Protein AF-A0A267MBZ6-F1 (afdb_monomer_lite)

pLDDT: mean 87.34, std 15.83, range [43.34, 97.94]

Structure (mmCIF, N/CA/C/O backbone):
data_AF-A0A267MBZ6-F1
#
_entry.id   AF-A0A267MBZ6-F1
#
loop_
_atom_site.group_PDB
_atom_site.id
_atom_site.type_symbol
_atom_site.label_atom_id
_atom_site.label_alt_id
_atom_site.label_comp_id
_atom_site.label_asym_id
_atom_site.label_entity_id
_atom_site.label_seq_id
_atom_site.pdbx_PDB_ins_code
_atom_site.Cartn_x
_atom_site.Cartn_y
_atom_site.Cartn_z
_atom_site.occupancy
_atom_site.B_iso_or_equiv
_atom_site.auth_seq_id
_atom_site.auth_comp_id
_atom_site.auth_asym_id
_atom_site.auth_atom_id
_atom_site.pdbx_PDB_model_num
ATOM 1 N N . MET A 1 1 ? -10.772 0.981 15.890 1.00 74.50 1 MET A N 1
ATOM 2 C CA . MET A 1 1 ? -10.757 -0.143 14.924 1.00 74.50 1 MET A CA 1
ATOM 3 C C . MET A 1 1 ? -10.612 -1.452 15.691 1.00 74.50 1 MET A C 1
ATOM 5 O O . MET A 1 1 ? -9.830 -1.473 16.630 1.00 74.50 1 MET A O 1
ATOM 9 N N . ASN A 1 2 ? -11.365 -2.505 15.350 1.00 92.31 2 ASN A N 1
ATOM 10 C CA . ASN A 1 2 ? -11.167 -3.841 15.933 1.00 92.31 2 ASN A CA 1
ATOM 11 C C . ASN A 1 2 ? -10.200 -4.675 15.067 1.00 92.31 2 ASN A C 1
ATOM 13 O O . ASN A 1 2 ? -9.922 -4.306 13.924 1.00 92.31 2 ASN A O 1
ATOM 17 N N . LEU A 1 3 ? -9.692 -5.784 15.613 1.00 93.06 3 LEU A N 1
ATOM 18 C CA . LEU A 1 3 ? -8.705 -6.633 14.934 1.00 93.06 3 LEU A CA 1
ATOM 19 C C . LEU A 1 3 ? -9.219 -7.176 13.591 1.00 93.06 3 LEU A C 1
ATOM 21 O O . LEU A 1 3 ? -8.490 -7.138 12.608 1.00 93.06 3 LEU A O 1
ATOM 25 N N . ALA A 1 4 ? -10.478 -7.613 13.534 1.00 95.75 4 ALA A N 1
ATOM 26 C CA . ALA A 1 4 ? -11.071 -8.157 12.314 1.00 95.75 4 ALA A CA 1
ATOM 27 C C . ALA A 1 4 ? -11.146 -7.110 11.189 1.00 95.75 4 ALA A C 1
ATOM 29 O O . ALA A 1 4 ? -10.793 -7.381 10.048 1.00 95.75 4 ALA A O 1
ATOM 30 N N . ASN A 1 5 ? -11.541 -5.878 11.512 1.00 95.88 5 ASN A N 1
ATOM 31 C CA . ASN A 1 5 ? -11.587 -4.782 10.550 1.00 95.88 5 ASN A CA 1
ATOM 32 C C . ASN A 1 5 ? -10.182 -4.394 10.072 1.00 95.88 5 ASN A C 1
ATOM 34 O O . ASN A 1 5 ? -9.993 -4.074 8.904 1.00 95.88 5 ASN A O 1
ATOM 38 N N . PHE A 1 6 ? -9.189 -4.446 10.963 1.00 93.31 6 PHE A N 1
ATOM 39 C CA . PHE A 1 6 ? -7.796 -4.226 10.587 1.00 93.31 6 PHE A CA 1
ATOM 40 C C . PHE A 1 6 ? -7.296 -5.295 9.609 1.00 93.31 6 PHE A C 1
ATOM 42 O O . PHE A 1 6 ? -6.741 -4.950 8.571 1.00 93.31 6 PHE A O 1
ATOM 49 N N . GLN A 1 7 ? -7.545 -6.575 9.903 1.00 94.38 7 GLN A N 1
ATOM 50 C CA . GLN A 1 7 ? -7.194 -7.694 9.023 1.00 94.38 7 GLN A CA 1
ATOM 51 C C . GLN A 1 7 ? -7.859 -7.559 7.651 1.00 94.38 7 GLN A C 1
ATOM 53 O O . GLN A 1 7 ? -7.167 -7.590 6.640 1.00 94.38 7 GLN A O 1
ATOM 58 N N . ASN A 1 8 ? -9.161 -7.264 7.616 1.00 97.00 8 ASN A N 1
ATOM 59 C CA . ASN A 1 8 ? -9.880 -7.035 6.362 1.00 97.00 8 ASN A CA 1
ATOM 60 C C . ASN A 1 8 ? -9.253 -5.903 5.532 1.00 97.00 8 ASN A C 1
ATOM 62 O O . ASN A 1 8 ? -9.099 -6.033 4.320 1.00 97.00 8 ASN A O 1
ATOM 66 N N . LYS A 1 9 ? -8.864 -4.789 6.165 1.00 96.50 9 LYS A N 1
ATOM 67 C CA . LYS A 1 9 ? -8.190 -3.678 5.474 1.00 96.50 9 LYS A CA 1
ATOM 68 C C . LYS A 1 9 ? -6.816 -4.094 4.929 1.00 96.50 9 LYS A C 1
ATOM 70 O O . LYS A 1 9 ? -6.472 -3.707 3.815 1.00 96.50 9 LYS A O 1
ATOM 75 N N . LEU A 1 10 ? -6.052 -4.911 5.6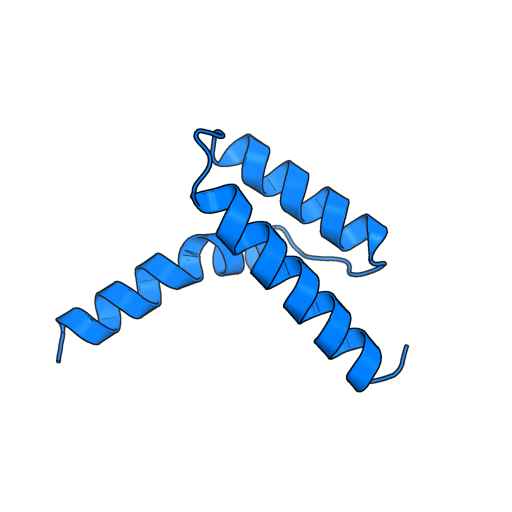59 1.00 94.06 10 LEU A N 1
ATOM 76 C CA . LEU A 1 10 ? -4.788 -5.461 5.156 1.00 94.06 10 LEU A CA 1
ATOM 77 C C . LEU A 1 10 ? -5.000 -6.387 3.952 1.00 94.06 10 LEU A C 1
ATOM 79 O O . LEU A 1 10 ? -4.272 -6.263 2.967 1.00 94.06 10 LEU A O 1
ATOM 83 N N . ASP A 1 11 ? -6.015 -7.250 3.988 1.00 94.75 11 ASP A N 1
ATOM 84 C CA . ASP A 1 11 ? -6.345 -8.151 2.878 1.00 94.75 11 ASP A CA 1
ATOM 85 C C . ASP A 1 11 ? -6.735 -7.370 1.616 1.00 94.75 11 ASP A C 1
ATOM 87 O O . ASP A 1 11 ? -6.325 -7.715 0.504 1.00 94.75 11 ASP A O 1
ATOM 91 N N . LEU A 1 12 ? -7.466 -6.262 1.775 1.00 97.31 12 LEU A N 1
ATOM 92 C CA . LEU A 1 12 ? -7.780 -5.349 0.674 1.00 97.31 12 LEU A CA 1
ATOM 93 C C . LEU A 1 12 ? -6.511 -4.748 0.055 1.00 97.31 12 LEU A C 1
ATOM 95 O O . LEU A 1 12 ? -6.370 -4.763 -1.170 1.00 97.31 12 LEU A O 1
ATOM 99 N N . ILE A 1 13 ? -5.568 -4.270 0.875 1.00 96.25 13 ILE A N 1
ATOM 100 C CA . ILE A 1 13 ? -4.285 -3.717 0.405 1.00 96.25 13 ILE A CA 1
ATOM 101 C C . ILE A 1 13 ? -3.467 -4.785 -0.328 1.00 96.25 13 ILE A C 1
ATOM 103 O O . ILE A 1 13 ? -2.900 -4.508 -1.389 1.00 96.25 13 ILE A O 1
ATOM 107 N N . GLN A 1 14 ? -3.414 -6.012 0.193 1.00 93.81 14 GLN A N 1
ATOM 108 C CA . GLN A 1 14 ? -2.700 -7.119 -0.448 1.00 93.81 14 GLN A CA 1
ATOM 109 C C . GLN A 1 14 ? -3.329 -7.491 -1.793 1.00 93.81 14 GLN A C 1
ATOM 111 O O . GLN A 1 14 ? -2.624 -7.595 -2.799 1.00 93.81 14 GLN A O 1
ATOM 116 N N . ASN A 1 15 ? -4.657 -7.619 -1.847 1.00 95.31 15 ASN A N 1
ATOM 117 C CA . ASN A 1 15 ? -5.381 -7.913 -3.080 1.00 95.31 15 ASN A CA 1
ATOM 118 C C . ASN A 1 15 ? -5.167 -6.811 -4.129 1.00 95.31 15 ASN A C 1
ATOM 120 O O . ASN A 1 15 ? -4.837 -7.107 -5.279 1.00 95.31 15 ASN A O 1
ATOM 124 N N . TYR A 1 16 ? -5.282 -5.543 -3.726 1.00 96.25 16 TYR A N 1
ATOM 125 C CA . TYR A 1 16 ? -5.004 -4.392 -4.585 1.00 96.25 16 TYR A CA 1
ATOM 126 C C . TYR A 1 16 ? -3.576 -4.434 -5.142 1.00 96.25 16 TYR A C 1
ATOM 128 O O . TYR A 1 16 ? -3.379 -4.360 -6.355 1.00 96.25 16 TYR A O 1
ATOM 136 N N . THR A 1 17 ? -2.590 -4.653 -4.270 1.00 95.06 17 THR A N 1
ATOM 137 C CA . THR A 1 17 ? -1.177 -4.765 -4.652 1.00 95.06 17 THR A CA 1
ATOM 138 C C . THR A 1 17 ? -0.956 -5.911 -5.644 1.00 95.06 17 THR A C 1
ATOM 140 O O . THR A 1 17 ? -0.266 -5.730 -6.645 1.00 95.06 17 THR A O 1
ATOM 143 N N . SER A 1 18 ? -1.570 -7.078 -5.422 1.00 92.88 18 SER A N 1
ATOM 144 C CA . SER A 1 18 ? -1.425 -8.243 -6.309 1.00 92.88 18 SER A CA 1
ATOM 145 C C . SER A 1 18 ? -1.923 -7.975 -7.733 1.00 92.88 18 SER A C 1
ATOM 147 O O . SER A 1 18 ? -1.336 -8.467 -8.697 1.00 92.88 18 SER A O 1
ATOM 149 N N . LYS A 1 19 ? -2.984 -7.171 -7.872 1.00 94.12 19 LYS A N 1
ATOM 150 C CA . LYS A 1 19 ? -3.514 -6.733 -9.166 1.00 94.12 19 LYS A CA 1
ATOM 151 C C . LYS A 1 19 ? -2.589 -5.695 -9.786 1.00 94.12 19 LYS A C 1
ATOM 153 O O . LYS A 1 19 ? -2.180 -5.859 -10.926 1.00 94.12 19 LYS A O 1
ATOM 158 N N . LEU A 1 20 ? -2.178 -4.698 -9.005 1.00 94.81 20 LEU A N 1
ATOM 159 C CA . LEU A 1 20 ? -1.308 -3.617 -9.458 1.00 94.81 20 LEU A CA 1
ATOM 160 C C . LEU A 1 20 ? 0.049 -4.111 -9.984 1.00 94.81 20 LEU A C 1
ATOM 162 O O . LEU A 1 20 ? 0.542 -3.582 -10.974 1.00 94.81 20 LEU A O 1
ATOM 166 N N . LYS A 1 21 ? 0.629 -5.155 -9.378 1.00 91.44 21 LYS A N 1
ATOM 167 C CA . LYS A 1 21 ? 1.877 -5.782 -9.852 1.00 91.44 21 LYS A CA 1
ATOM 168 C C . LYS A 1 21 ? 1.770 -6.402 -11.249 1.00 91.44 21 LYS A C 1
ATOM 170 O O . LYS A 1 21 ? 2.796 -6.586 -11.897 1.00 91.44 21 LYS A O 1
ATOM 175 N N . ARG A 1 22 ? 0.564 -6.774 -11.689 1.00 92.06 22 ARG A N 1
ATOM 176 C CA . ARG A 1 22 ? 0.320 -7.361 -13.019 1.00 92.06 22 ARG A CA 1
ATOM 177 C C . ARG A 1 22 ? 0.172 -6.295 -14.100 1.00 92.06 22 ARG A C 1
ATOM 179 O O . ARG A 1 22 ? 0.253 -6.619 -15.280 1.00 92.06 22 ARG A O 1
ATOM 186 N N . GLU A 1 23 ? -0.029 -5.047 -13.696 1.00 93.62 23 GLU A N 1
ATOM 187 C CA . GLU A 1 23 ? -0.130 -3.912 -14.599 1.00 93.62 23 GLU A CA 1
ATOM 188 C C . GLU A 1 23 ? 1.263 -3.394 -14.976 1.00 93.62 23 GLU A C 1
ATOM 190 O O . GLU A 1 23 ? 2.211 -3.454 -14.188 1.00 93.62 23 GLU A O 1
ATOM 195 N N . ASN A 1 24 ? 1.391 -2.807 -16.169 1.00 94.19 24 ASN A N 1
ATOM 196 C CA . ASN A 1 24 ? 2.633 -2.172 -16.620 1.00 94.19 24 ASN A CA 1
ATOM 197 C C . ASN A 1 24 ? 2.812 -0.772 -15.997 1.00 94.19 24 ASN A C 1
ATOM 199 O O . ASN A 1 24 ? 2.887 0.243 -16.690 1.00 94.19 24 ASN A O 1
ATOM 203 N N . VAL A 1 25 ? 2.817 -0.713 -14.665 1.00 94.19 25 VAL A N 1
ATOM 204 C CA . VAL A 1 25 ? 2.932 0.522 -13.883 1.00 94.19 25 VAL A CA 1
ATOM 205 C C . VAL A 1 25 ? 4.334 0.605 -13.273 1.00 94.19 25 VAL A C 1
ATOM 207 O O . VAL A 1 25 ? 4.767 -0.349 -12.625 1.00 94.19 25 VAL A O 1
ATOM 210 N N . PRO A 1 26 ? 5.058 1.733 -13.402 1.00 95.31 26 PRO A N 1
ATOM 211 C CA . PRO A 1 26 ? 6.374 1.893 -12.788 1.00 95.31 26 PRO A CA 1
ATOM 212 C C . PRO A 1 26 ? 6.351 1.680 -11.270 1.00 95.31 26 PRO A C 1
ATOM 214 O O . PRO A 1 26 ? 5.440 2.149 -10.587 1.00 95.31 26 PRO A O 1
ATOM 217 N N . ILE A 1 27 ? 7.393 1.052 -10.715 1.00 91.62 27 ILE A N 1
ATOM 218 C CA . ILE A 1 27 ? 7.463 0.705 -9.282 1.00 91.62 27 ILE A CA 1
ATOM 219 C C . ILE A 1 27 ? 7.267 1.914 -8.353 1.00 91.62 27 ILE A C 1
ATOM 221 O O . ILE A 1 27 ? 6.656 1.801 -7.293 1.00 91.62 27 ILE A O 1
ATOM 225 N N . THR A 1 28 ? 7.752 3.092 -8.753 1.00 93.81 28 THR A N 1
ATOM 226 C CA . THR A 1 28 ? 7.572 4.341 -8.000 1.00 93.81 28 THR A CA 1
ATOM 227 C C . THR A 1 28 ? 6.100 4.739 -7.935 1.00 93.81 28 THR A C 1
ATOM 229 O O . THR A 1 28 ? 5.608 5.092 -6.866 1.00 93.81 28 THR A O 1
ATOM 232 N N . THR A 1 29 ? 5.380 4.613 -9.050 1.00 96.50 29 THR A N 1
ATOM 233 C CA . THR A 1 29 ? 3.938 4.864 -9.118 1.00 96.50 29 THR A CA 1
ATOM 234 C C . THR A 1 29 ? 3.171 3.832 -8.300 1.00 96.50 29 THR A C 1
ATOM 236 O O . THR A 1 29 ? 2.275 4.206 -7.550 1.00 96.50 29 THR A O 1
ATOM 239 N N . GLN A 1 30 ? 3.567 2.554 -8.347 1.00 95.81 30 GLN A N 1
ATOM 240 C CA . GLN A 1 30 ? 2.937 1.519 -7.524 1.00 95.81 30 GLN A CA 1
ATOM 241 C C . GLN A 1 30 ? 3.035 1.835 -6.024 1.00 95.81 30 GLN A C 1
ATOM 243 O O . GLN A 1 30 ? 2.048 1.713 -5.304 1.00 95.81 30 GLN A O 1
ATOM 248 N N . LYS A 1 31 ? 4.198 2.309 -5.552 1.00 96.19 31 LYS A N 1
ATOM 249 C CA . LYS A 1 31 ? 4.389 2.726 -4.150 1.00 96.19 31 LYS A CA 1
ATOM 250 C C . LYS A 1 31 ? 3.437 3.847 -3.739 1.00 96.19 31 LYS A C 1
ATOM 252 O O . LYS A 1 31 ? 2.881 3.789 -2.647 1.00 96.19 31 LYS A O 1
ATOM 257 N N . ILE A 1 32 ? 3.268 4.853 -4.599 1.00 96.69 32 ILE A N 1
ATOM 258 C CA . ILE A 1 32 ? 2.365 5.984 -4.345 1.00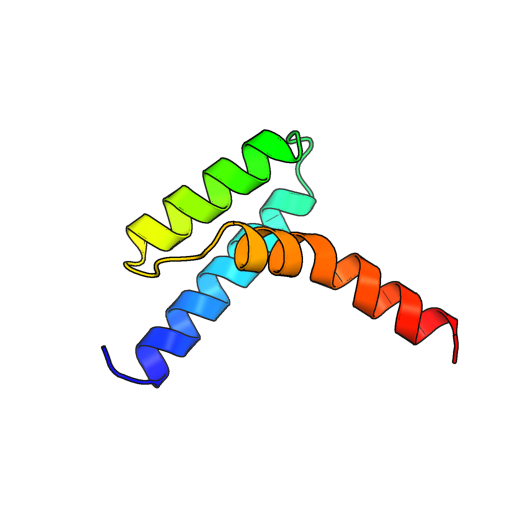 96.69 32 ILE A CA 1
ATOM 259 C C . ILE A 1 32 ? 0.923 5.484 -4.265 1.00 96.69 32 ILE A C 1
ATOM 261 O O . ILE A 1 32 ? 0.240 5.768 -3.292 1.00 96.69 32 ILE A O 1
ATOM 265 N N . LEU A 1 33 ? 0.497 4.675 -5.235 1.00 97.62 33 LEU A N 1
ATOM 266 C CA . LEU A 1 33 ? -0.859 4.134 -5.297 1.00 97.62 33 LEU A CA 1
ATOM 267 C C . LEU A 1 33 ? -1.207 3.259 -4.086 1.00 97.62 33 LEU A C 1
ATOM 269 O O . LEU A 1 33 ? -2.281 3.405 -3.511 1.00 97.62 33 LEU A O 1
ATOM 273 N N . ILE A 1 34 ? -0.288 2.387 -3.660 1.00 97.25 34 ILE A N 1
ATOM 274 C CA . ILE A 1 34 ? -0.471 1.560 -2.459 1.00 97.25 34 ILE A CA 1
ATOM 275 C C . ILE A 1 34 ? -0.575 2.437 -1.213 1.00 97.25 34 ILE A C 1
ATOM 277 O O . ILE A 1 34 ? -1.422 2.177 -0.363 1.00 97.25 34 ILE A O 1
ATOM 281 N N . LYS A 1 35 ? 0.267 3.473 -1.104 1.00 97.69 35 LYS A N 1
ATOM 282 C CA . LYS A 1 35 ? 0.214 4.411 0.018 1.00 97.69 35 LYS A CA 1
ATOM 283 C C . LYS A 1 35 ? -1.133 5.123 0.081 1.00 97.69 35 LYS A C 1
ATOM 285 O O . LYS A 1 35 ? -1.779 5.073 1.115 1.00 97.69 35 LYS A O 1
ATOM 290 N N . THR A 1 36 ? -1.567 5.713 -1.032 1.00 97.88 36 THR A N 1
ATOM 291 C CA . THR A 1 36 ? -2.855 6.408 -1.124 1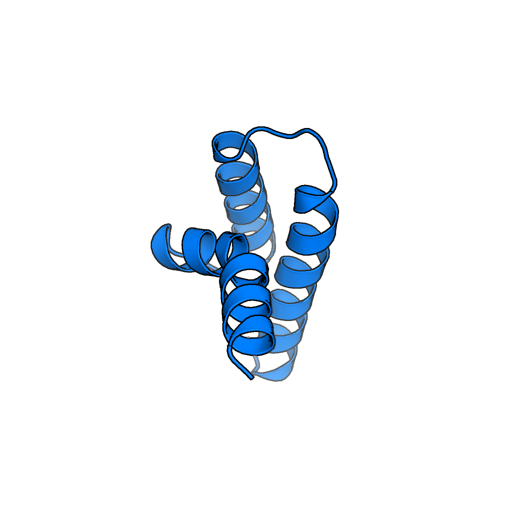.00 97.88 36 THR A CA 1
ATOM 292 C C . THR A 1 36 ? -4.011 5.484 -0.759 1.00 97.88 36 THR A C 1
ATOM 294 O O . THR A 1 36 ? -4.838 5.846 0.066 1.00 97.88 36 THR A O 1
ATOM 297 N N . TYR A 1 37 ? -4.031 4.260 -1.292 1.00 97.94 37 TYR A N 1
ATOM 298 C CA . TYR A 1 37 ? -5.093 3.308 -0.977 1.00 97.94 37 TYR A CA 1
ATOM 299 C C . TYR A 1 37 ? -5.090 2.872 0.496 1.00 97.94 37 TYR A C 1
ATOM 301 O O . TYR A 1 37 ? -6.145 2.678 1.093 1.00 97.94 37 TYR A O 1
ATOM 309 N N . ALA A 1 38 ? -3.912 2.723 1.105 1.00 97.56 38 ALA A N 1
ATOM 310 C CA . ALA A 1 38 ? -3.807 2.425 2.527 1.00 97.56 38 ALA A CA 1
ATOM 311 C C . ALA A 1 38 ? -4.285 3.603 3.392 1.00 97.56 38 ALA A C 1
ATOM 313 O O . ALA A 1 38 ? -5.019 3.380 4.354 1.00 97.56 38 ALA A O 1
ATOM 314 N N . ASP A 1 39 ? -3.942 4.836 3.011 1.00 97.00 39 ASP A N 1
ATOM 315 C CA . ASP A 1 39 ? -4.397 6.059 3.678 1.00 97.00 39 ASP A CA 1
ATOM 316 C C . ASP A 1 39 ? -5.935 6.201 3.586 1.00 97.00 39 ASP A C 1
ATOM 318 O O . ASP A 1 39 ? -6.574 6.491 4.598 1.00 97.00 39 ASP A O 1
ATOM 322 N N . ASP A 1 40 ? -6.547 5.887 2.434 1.00 97.50 40 ASP A N 1
ATOM 323 C CA . ASP A 1 40 ? -8.014 5.843 2.247 1.00 97.50 40 ASP A CA 1
ATOM 324 C C . ASP A 1 40 ? -8.691 4.800 3.153 1.00 97.50 40 ASP A C 1
ATOM 326 O O . ASP A 1 40 ? -9.827 4.968 3.599 1.00 97.50 40 ASP A O 1
ATOM 330 N N . LEU A 1 41 ? -7.983 3.709 3.452 1.00 97.06 41 LEU A N 1
ATOM 331 C CA . LEU A 1 41 ? -8.409 2.692 4.408 1.00 97.06 41 LEU A CA 1
ATOM 332 C C . LEU A 1 41 ? -8.045 3.054 5.853 1.00 97.06 41 LEU A C 1
ATOM 334 O O . LEU A 1 41 ? -8.259 2.235 6.744 1.00 97.06 41 LEU A O 1
ATOM 338 N N . GLU A 1 42 ? -7.526 4.250 6.129 1.00 96.38 42 GLU A N 1
ATOM 339 C CA . GLU A 1 42 ? -7.071 4.688 7.456 1.00 96.38 42 GLU A CA 1
ATOM 340 C C . GLU A 1 42 ? -5.967 3.779 8.039 1.00 96.38 42 GLU A C 1
ATOM 342 O O . GLU A 1 42 ? -5.882 3.557 9.252 1.00 96.38 42 GLU A O 1
ATOM 347 N N . ILE A 1 43 ? -5.133 3.205 7.167 1.00 95.81 43 ILE A N 1
ATOM 348 C CA . ILE A 1 43 ? -3.976 2.378 7.509 1.00 95.81 43 ILE A CA 1
ATOM 349 C C . ILE A 1 43 ? -2.704 3.122 7.113 1.00 95.81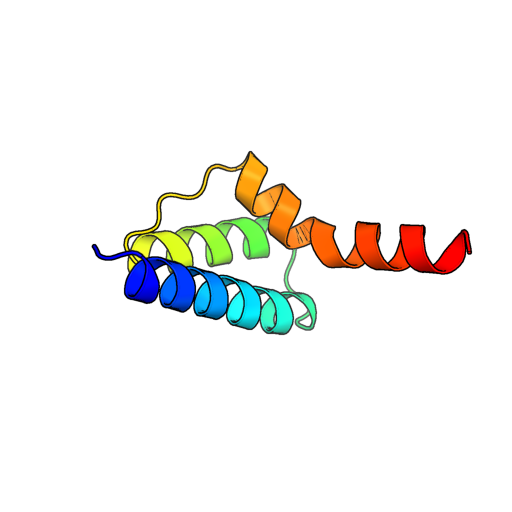 43 ILE A C 1
ATOM 351 O O . ILE A 1 43 ? -2.291 3.132 5.958 1.00 95.81 43 ILE A O 1
ATOM 355 N N . ASN A 1 44 ? -2.021 3.679 8.108 1.00 94.50 44 ASN A N 1
ATOM 356 C CA . ASN A 1 44 ? -0.760 4.377 7.882 1.00 94.50 44 ASN A CA 1
ATOM 357 C C . ASN A 1 44 ? 0.378 3.374 7.642 1.00 94.50 44 ASN A C 1
ATOM 359 O O . ASN A 1 44 ? 0.958 2.836 8.590 1.00 94.50 44 ASN A O 1
ATOM 363 N N . LEU A 1 45 ? 0.725 3.138 6.377 1.00 94.19 45 LEU A N 1
ATOM 364 C CA . LEU A 1 45 ? 1.874 2.312 6.008 1.00 94.19 45 LEU A CA 1
ATOM 365 C C . LEU A 1 45 ? 3.152 3.142 5.892 1.00 94.19 45 LEU A C 1
ATOM 367 O O . LEU A 1 45 ? 3.210 4.186 5.239 1.00 94.19 45 LEU A O 1
ATOM 371 N N . THR A 1 46 ? 4.232 2.630 6.478 1.00 96.06 46 THR A N 1
ATOM 372 C CA . THR A 1 46 ? 5.561 3.209 6.268 1.00 96.06 46 THR A CA 1
ATOM 373 C C . THR A 1 46 ? 6.097 2.850 4.882 1.00 96.06 46 THR A C 1
ATOM 375 O O . THR A 1 46 ? 5.759 1.813 4.311 1.00 96.06 46 THR A O 1
ATOM 378 N N . ASN A 1 47 ? 7.026 3.655 4.359 1.00 93.12 47 ASN A N 1
ATOM 379 C CA . ASN A 1 47 ? 7.697 3.350 3.089 1.00 93.12 47 ASN A CA 1
ATOM 380 C C . ASN A 1 47 ? 8.381 1.968 3.102 1.00 93.12 47 ASN A C 1
ATOM 382 O O . ASN A 1 47 ? 8.437 1.301 2.070 1.00 93.12 47 ASN A O 1
ATOM 386 N N . LYS A 1 48 ? 8.878 1.529 4.270 1.00 94.38 48 LYS A N 1
ATOM 387 C CA . LYS A 1 48 ? 9.479 0.203 4.451 1.00 94.38 48 LYS A CA 1
ATOM 388 C C . LYS A 1 48 ? 8.436 -0.913 4.316 1.00 94.38 48 LYS A C 1
ATOM 390 O O . LYS A 1 48 ? 8.670 -1.856 3.573 1.00 94.38 48 LYS A O 1
ATOM 395 N N . MET A 1 49 ? 7.272 -0.768 4.949 1.00 94.19 49 MET A N 1
ATOM 396 C CA . MET A 1 49 ? 6.166 -1.730 4.825 1.00 94.19 49 MET A CA 1
ATOM 397 C C . MET A 1 49 ? 5.675 -1.851 3.380 1.00 94.19 49 MET A C 1
ATOM 399 O O . MET A 1 49 ? 5.483 -2.953 2.880 1.00 94.19 49 MET A O 1
ATOM 403 N N . ILE A 1 50 ? 5.534 -0.725 2.674 1.00 94.38 50 ILE A N 1
ATOM 404 C CA . ILE A 1 50 ? 5.140 -0.726 1.256 1.00 94.38 50 ILE A CA 1
ATOM 405 C C . ILE A 1 50 ? 6.180 -1.467 0.407 1.00 94.38 50 ILE A C 1
ATOM 407 O O . ILE A 1 50 ? 5.825 -2.246 -0.478 1.00 94.38 50 ILE A O 1
ATOM 411 N N . PHE A 1 51 ? 7.470 -1.252 0.678 1.00 92.00 51 PHE A N 1
ATOM 412 C CA . PHE A 1 51 ? 8.542 -1.977 0.001 1.00 92.00 51 PHE A CA 1
ATOM 413 C C . PHE A 1 51 ? 8.474 -3.490 0.259 1.00 92.00 51 PHE A C 1
ATOM 415 O O . PHE A 1 51 ? 8.618 -4.268 -0.683 1.00 92.00 51 PHE A O 1
ATOM 422 N N . GLU A 1 52 ? 8.216 -3.910 1.497 1.00 91.00 52 GLU A N 1
ATOM 423 C CA . GLU A 1 52 ? 8.051 -5.323 1.858 1.00 91.00 52 GLU A CA 1
ATOM 424 C C . GLU A 1 52 ? 6.845 -5.957 1.146 1.00 91.00 52 GLU A C 1
ATOM 426 O O . GLU A 1 52 ? 6.993 -7.011 0.532 1.00 91.00 52 GLU A O 1
ATOM 431 N N . ILE A 1 53 ? 5.690 -5.282 1.113 1.00 91.31 53 ILE A N 1
ATOM 432 C CA . ILE A 1 53 ? 4.483 -5.735 0.393 1.00 91.31 53 ILE A CA 1
ATOM 433 C C . ILE A 1 53 ? 4.771 -5.930 -1.107 1.00 91.31 53 ILE A C 1
ATOM 435 O O . ILE A 1 53 ? 4.385 -6.933 -1.722 1.00 91.31 53 ILE A O 1
ATOM 439 N N . LEU A 1 54 ? 5.497 -4.990 -1.716 1.00 90.69 54 LEU A N 1
ATOM 440 C CA . LEU A 1 54 ? 5.892 -5.087 -3.121 1.00 90.69 54 LEU A CA 1
ATOM 441 C C . LEU A 1 54 ? 6.902 -6.216 -3.372 1.00 90.69 54 LEU A C 1
ATOM 443 O O . LEU A 1 54 ? 6.843 -6.865 -4.416 1.00 90.69 54 LEU A O 1
ATOM 447 N N . SER A 1 55 ? 7.769 -6.504 -2.404 1.00 86.50 55 SER A N 1
ATOM 448 C CA . SER A 1 55 ? 8.836 -7.508 -2.517 1.00 86.50 55 SER A CA 1
ATOM 449 C C . SER A 1 55 ? 8.411 -8.919 -2.093 1.00 86.50 55 SER A C 1
ATOM 451 O O . SER A 1 55 ? 9.158 -9.869 -2.320 1.00 86.50 55 SER A O 1
ATOM 453 N N . TYR A 1 56 ? 7.227 -9.076 -1.495 1.00 77.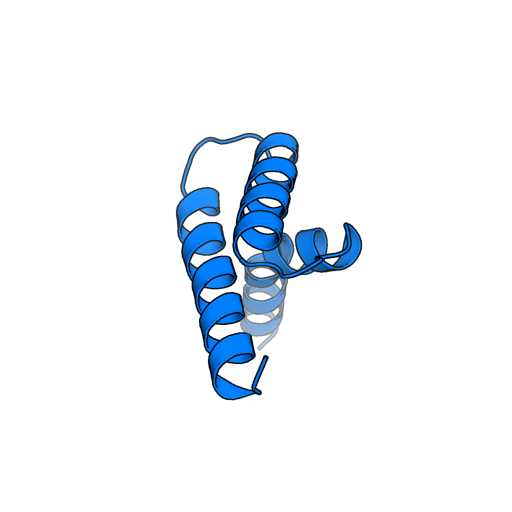44 56 TYR A N 1
ATOM 454 C CA . TYR A 1 56 ? 6.777 -10.333 -0.891 1.00 77.44 56 TYR A CA 1
ATOM 455 C C . TYR A 1 56 ? 6.817 -11.531 -1.859 1.00 77.44 56 TYR A C 1
ATOM 457 O O . TYR A 1 56 ? 7.392 -12.568 -1.529 1.00 77.44 56 TYR A O 1
ATOM 465 N N . ASP A 1 57 ? 6.322 -11.365 -3.091 1.00 64.06 57 ASP A N 1
ATOM 466 C CA . ASP A 1 57 ? 6.326 -12.438 -4.100 1.00 64.06 57 ASP A CA 1
ATOM 467 C C . ASP A 1 57 ? 7.751 -12.843 -4.517 1.00 64.06 57 ASP A C 1
ATOM 469 O O . ASP A 1 57 ? 8.023 -14.018 -4.754 1.00 64.06 57 ASP A O 1
ATOM 473 N N . TYR A 1 58 ? 8.694 -11.894 -4.551 1.00 57.06 58 TYR A N 1
ATOM 474 C CA . TYR A 1 58 ? 10.093 -12.180 -4.880 1.00 57.06 58 TYR A CA 1
ATOM 475 C C . TYR A 1 58 ? 10.746 -13.077 -3.820 1.00 57.06 58 TYR A C 1
ATOM 477 O O . TYR A 1 58 ? 11.418 -14.051 -4.158 1.00 57.06 58 TYR A O 1
ATOM 485 N N . ILE A 1 59 ? 10.511 -12.789 -2.537 1.00 57.16 59 ILE A N 1
ATOM 486 C CA . ILE A 1 59 ? 11.081 -13.563 -1.426 1.00 57.16 59 ILE A CA 1
ATOM 487 C C . ILE A 1 59 ? 10.450 -14.959 -1.358 1.00 57.16 59 ILE A C 1
ATOM 489 O O . ILE A 1 59 ? 11.168 -15.947 -1.212 1.00 57.16 59 ILE A O 1
ATOM 493 N N . HIS A 1 60 ? 9.129 -15.066 -1.526 1.00 55.44 60 HIS A N 1
ATOM 494 C CA . HIS A 1 60 ? 8.433 -16.352 -1.437 1.00 55.44 60 HIS A CA 1
ATOM 495 C C . HIS A 1 60 ? 8.792 -17.302 -2.595 1.00 55.44 60 HIS A C 1
ATOM 497 O O . HIS A 1 60 ? 8.907 -18.512 -2.390 1.00 55.44 60 HIS A O 1
ATOM 503 N N . HIS A 1 61 ? 9.037 -16.770 -3.799 1.00 50.75 61 HIS A N 1
ATOM 504 C CA . HIS A 1 61 ? 9.552 -17.556 -4.925 1.00 50.75 61 HIS A CA 1
ATOM 505 C C . HIS A 1 61 ? 11.032 -17.929 -4.781 1.00 50.75 61 HIS A C 1
ATOM 507 O O . HIS A 1 61 ? 11.420 -19.005 -5.234 1.00 50.75 61 HIS A O 1
ATOM 513 N N . LEU A 1 62 ? 11.855 -17.080 -4.156 1.00 49.50 62 LEU A N 1
ATOM 514 C CA . LEU A 1 62 ? 13.259 -17.396 -3.884 1.00 49.50 62 LEU A CA 1
ATOM 515 C C . LEU A 1 62 ? 13.378 -18.551 -2.878 1.00 49.50 62 LEU A C 1
ATOM 517 O O . LEU A 1 62 ? 14.117 -19.498 -3.123 1.00 49.50 62 LEU A O 1
ATOM 521 N N . ILE A 1 63 ? 12.609 -18.505 -1.787 1.00 57.00 63 ILE A N 1
ATOM 522 C CA . ILE A 1 63 ? 12.606 -19.547 -0.750 1.00 57.00 63 ILE A CA 1
ATOM 523 C C . ILE A 1 63 ? 12.125 -20.890 -1.323 1.00 57.00 63 ILE A C 1
ATOM 525 O O . ILE A 1 63 ? 12.785 -21.905 -1.124 1.00 57.00 63 ILE A O 1
ATOM 529 N N . ASN A 1 64 ? 11.051 -20.891 -2.120 1.00 49.84 64 ASN A N 1
ATOM 530 C CA . ASN A 1 64 ? 10.505 -22.109 -2.738 1.00 49.84 64 ASN A CA 1
ATOM 531 C C . ASN A 1 64 ? 11.364 -22.692 -3.880 1.00 49.84 64 ASN A C 1
ATOM 533 O O . ASN A 1 64 ? 11.034 -23.757 -4.384 1.00 49.84 64 ASN A O 1
ATOM 537 N N . ARG A 1 65 ? 12.418 -21.999 -4.333 1.00 45.78 65 ARG A N 1
ATOM 538 C CA . ARG A 1 65 ? 13.380 -22.514 -5.329 1.00 45.78 65 ARG A CA 1
ATOM 539 C C . ARG A 1 65 ? 14.656 -23.088 -4.708 1.00 45.78 65 ARG A C 1
ATOM 541 O O . ARG A 1 65 ? 15.454 -23.680 -5.427 1.00 45.78 65 ARG A O 1
ATOM 548 N N . ILE A 1 66 ? 14.880 -22.851 -3.415 1.00 53.53 66 ILE A N 1
ATOM 549 C CA . ILE A 1 66 ? 16.052 -23.332 -2.662 1.00 53.53 66 ILE A CA 1
ATOM 550 C C . ILE A 1 66 ? 15.727 -24.659 -1.937 1.00 53.53 66 ILE A C 1
ATOM 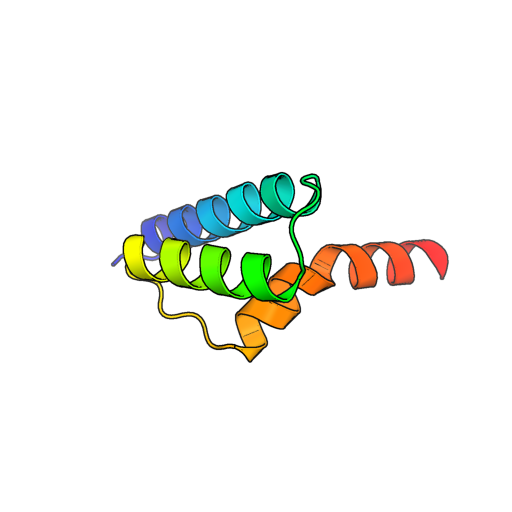552 O O . ILE A 1 66 ? 16.594 -25.243 -1.293 1.00 53.53 66 ILE A O 1
ATOM 556 N N . HIS A 1 67 ? 14.489 -25.146 -2.031 1.00 43.34 67 HIS A N 1
ATOM 557 C CA . HIS A 1 67 ? 14.049 -26.484 -1.611 1.00 43.34 67 HIS A CA 1
ATOM 558 C C . HIS A 1 67 ? 13.540 -27.256 -2.831 1.00 43.34 67 HIS A C 1
ATOM 560 O O . HIS A 1 67 ? 13.573 -28.503 -2.772 1.00 43.34 67 HIS A O 1
#

Radius of gyration: 12.91 Å; chains: 1; bounding box: 28×33×33 Å

Secondary structure (DSSP, 8-state):
--HHHHHHHHHHHHHHHHHHTTS---HHHHHHHHHHHHHHTT----HHHHHHHHHHHHHHHHHTT--

Foldseek 3Di:
DDPVLVVVLVVVLLVVLVVVLVDPDDPVVSLVVSQVSCVVSVHHDDSVNSVCSNCVVVVVVVVVVVD

Sequence (67 aa):
MNLANFQNKLDLIQNYTSKLKRENVPITTQKILIKTYADDLEINLTNKMIFEILSYDYIHHLINRIH

Organism: NCBI:txid1478221